Protein AF-A0A7S2LN73-F1 (afdb_monomer_lite)

InterPro domains:
  IPR000357 HEAT repeat [PF02985] (5-30)
  IPR011989 Armadillo-like helical [G3DSA:1.25.10.10] (1-104)
  IPR016024 Armadillo-type fold [SSF48371] (3-103)

Organism: NCBI:txid1333877

pLDDT: mean 75.65, std 10.17, range [41.31, 89.0]

Sequence (104 aa):
AKVVAALTDALSDEHADVKKSAAKALVKILGRASDNFHDLGDAPAKAVKALLKDLSDADAGVKSSAADALGEILGQASDNFHDLCDAAAKDVAAALADALSDEH

Radius of gyration: 13.08 Å; chains: 1; bounding box: 36×27×33 Å

Foldseek 3Di:
DVLLVVLLVQCPDPDLVSVLVSLVVNLVVLLVCLPPCVVVPCSNLSSLLSLLLQCLDPDPSSNVSSVVSNCSNVVSNPDPPPPSVVSSVVSNVVSVVVSVVVPD

Secondary structure (DSSP, 8-state):
-HHHHHHHHHTT-S-HHHHHHHHHHHHHHHHHGGGSGGGGTTHHHHHHHHHHHHTT-S-HHHHHHHHHHHHHHHHH--SS-HHHHHHHHHHHHHHHHHHHHS--

Structure (mmCIF, N/CA/C/O backbone):
data_AF-A0A7S2LN73-F1
#
_entry.id   AF-A0A7S2LN73-F1
#
loop_
_atom_site.group_PDB
_atom_site.id
_atom_site.type_symbol
_atom_site.label_atom_id
_atom_site.label_alt_id
_atom_site.label_comp_id
_atom_site.label_asym_id
_atom_site.label_entity_id
_atom_site.label_seq_id
_atom_site.pdbx_PDB_ins_code
_atom_site.Cartn_x
_atom_site.Cartn_y
_atom_site.Cartn_z
_atom_site.occupancy
_atom_site.B_iso_or_equiv
_atom_site.auth_seq_id
_atom_site.auth_comp_id
_atom_site.auth_asym_id
_atom_site.auth_atom_id
_atom_site.pdbx_PDB_model_num
ATOM 1 N N . ALA A 1 1 ? 4.915 -0.156 -14.657 1.00 63.81 1 ALA A N 1
ATOM 2 C CA . ALA A 1 1 ? 4.184 1.071 -14.258 1.00 63.81 1 ALA A CA 1
ATOM 3 C C . ALA A 1 1 ? 2.647 0.941 -14.260 1.00 63.81 1 ALA A C 1
ATOM 5 O O . ALA A 1 1 ? 2.055 1.101 -13.202 1.00 63.81 1 ALA A O 1
ATOM 6 N N . LYS A 1 2 ? 1.971 0.640 -15.389 1.00 77.81 2 LYS A N 1
ATOM 7 C CA . LYS A 1 2 ? 0.488 0.709 -15.494 1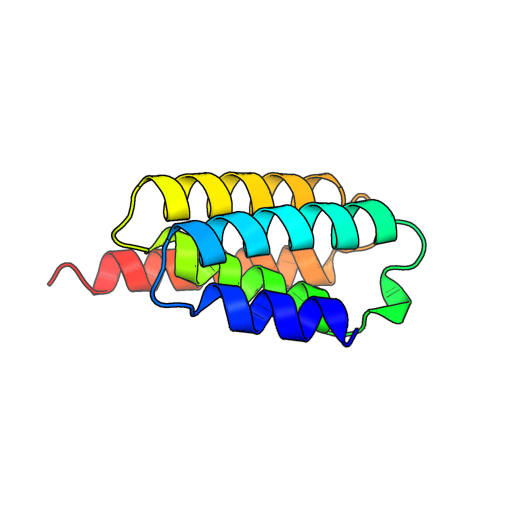.00 77.81 2 LYS A CA 1
ATOM 8 C C . LYS A 1 2 ? -0.285 -0.139 -14.467 1.00 77.81 2 LYS A C 1
ATOM 10 O O . LYS A 1 2 ? -1.287 0.324 -13.941 1.00 77.81 2 LYS A O 1
ATOM 15 N N . VAL A 1 3 ? 0.195 -1.348 -14.163 1.00 81.44 3 VAL A N 1
ATOM 16 C CA . VAL A 1 3 ? -0.437 -2.229 -13.160 1.00 81.44 3 VAL A CA 1
ATOM 17 C C . VAL A 1 3 ? -0.312 -1.656 -11.748 1.00 81.44 3 VAL A C 1
ATOM 19 O O . VAL A 1 3 ? -1.284 -1.669 -11.008 1.00 81.44 3 VAL A O 1
ATOM 22 N N . VAL A 1 4 ? 0.851 -1.097 -11.395 1.00 81.75 4 VAL A N 1
ATOM 23 C CA . VAL A 1 4 ? 1.064 -0.460 -10.084 1.00 81.75 4 VAL A CA 1
ATOM 24 C C . VAL A 1 4 ? 0.097 0.708 -9.911 1.00 81.75 4 VAL A C 1
ATOM 26 O O . VAL A 1 4 ? -0.592 0.757 -8.907 1.00 81.75 4 VAL A O 1
ATOM 29 N N . ALA A 1 5 ? -0.044 1.571 -10.923 1.00 83.44 5 ALA A N 1
ATOM 30 C CA . ALA A 1 5 ? -0.981 2.696 -10.875 1.00 83.44 5 ALA A CA 1
ATOM 31 C C . ALA A 1 5 ? -2.445 2.256 -10.688 1.00 83.44 5 ALA A C 1
ATOM 33 O O . ALA A 1 5 ? -3.152 2.843 -9.879 1.00 83.44 5 ALA A O 1
ATOM 34 N N . ALA A 1 6 ? -2.888 1.211 -11.396 1.00 86.50 6 ALA A N 1
ATOM 35 C CA . ALA A 1 6 ? -4.246 0.684 -11.247 1.00 86.50 6 ALA A CA 1
ATOM 36 C C . ALA A 1 6 ? -4.495 0.091 -9.850 1.00 86.50 6 ALA A C 1
ATOM 38 O O . ALA A 1 6 ? -5.572 0.255 -9.291 1.00 86.50 6 ALA A O 1
ATOM 39 N N . LEU A 1 7 ? -3.495 -0.576 -9.266 1.00 86.50 7 LEU A N 1
ATOM 40 C CA . LEU A 1 7 ? -3.599 -1.087 -7.900 1.00 86.50 7 LEU A CA 1
ATOM 41 C C . LEU A 1 7 ? -3.544 0.034 -6.859 1.00 86.50 7 LEU A C 1
ATOM 43 O O . LEU A 1 7 ? -4.227 -0.057 -5.851 1.00 86.50 7 LEU A O 1
ATOM 47 N N . THR A 1 8 ? -2.772 1.096 -7.101 1.00 85.69 8 THR A N 1
ATOM 48 C CA . THR A 1 8 ? -2.786 2.294 -6.249 1.00 85.69 8 THR A CA 1
ATOM 49 C C . THR A 1 8 ? -4.168 2.947 -6.232 1.00 85.69 8 THR A C 1
ATOM 51 O O . THR A 1 8 ? -4.622 3.364 -5.175 1.00 85.69 8 THR A O 1
ATOM 54 N N . ASP A 1 9 ? -4.853 2.997 -7.375 1.00 87.38 9 ASP A N 1
ATOM 55 C CA . ASP A 1 9 ? -6.229 3.499 -7.461 1.00 87.38 9 ASP A CA 1
ATOM 56 C C . ASP A 1 9 ? -7.202 2.613 -6.661 1.00 87.38 9 ASP A C 1
ATOM 58 O O . ASP A 1 9 ? -7.997 3.111 -5.869 1.00 87.38 9 ASP A O 1
ATOM 62 N N . ALA A 1 10 ? -7.040 1.288 -6.754 1.00 87.56 10 ALA A N 1
ATOM 63 C CA . ALA A 1 10 ? -7.836 0.313 -6.005 1.00 87.56 10 ALA A CA 1
ATOM 64 C C . ALA A 1 10 ? -7.628 0.352 -4.474 1.00 87.56 10 ALA A C 1
ATOM 66 O O . ALA A 1 10 ? -8.436 -0.211 -3.739 1.00 87.56 10 ALA A O 1
ATOM 67 N N . LEU A 1 11 ? -6.584 1.022 -3.967 1.00 83.12 11 LEU A N 1
ATOM 68 C CA . LEU A 1 11 ? -6.450 1.311 -2.530 1.00 83.12 11 LEU A CA 1
ATOM 69 C C . LEU A 1 11 ? -7.438 2.387 -2.055 1.00 83.12 11 LEU A C 1
ATOM 71 O O . LEU A 1 11 ? -7.712 2.486 -0.870 1.00 83.12 11 LEU A O 1
ATOM 75 N N . SER A 1 12 ? -8.015 3.178 -2.962 1.00 81.81 12 SER A N 1
ATOM 76 C CA . SER A 1 12 ? -9.064 4.154 -2.628 1.00 81.81 12 SER A CA 1
ATOM 77 C C . SER A 1 12 ? -10.482 3.593 -2.782 1.00 81.81 12 SER A C 1
ATOM 79 O O . SER A 1 12 ? -11.446 4.354 -2.706 1.00 81.81 12 SER A O 1
ATOM 81 N N . ASP A 1 13 ? -10.620 2.286 -3.011 1.00 87.88 13 ASP A N 1
ATOM 82 C CA . ASP A 1 13 ? -11.917 1.629 -3.160 1.00 87.88 13 ASP A CA 1
ATOM 83 C C . ASP A 1 13 ? -12.709 1.637 -1.839 1.00 87.88 13 ASP A C 1
ATOM 85 O O . ASP A 1 13 ? -12.151 1.579 -0.737 1.00 87.88 13 ASP A O 1
ATOM 89 N N . GLU A 1 14 ? -14.035 1.703 -1.942 1.00 84.12 14 GLU A N 1
ATOM 90 C CA . GLU A 1 14 ? -14.929 1.697 -0.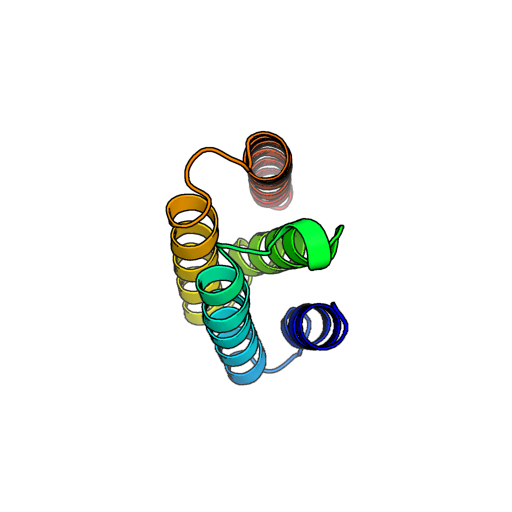782 1.00 84.12 14 GLU A CA 1
ATOM 91 C C . GLU A 1 14 ? -14.905 0.355 -0.032 1.00 84.12 14 GLU A C 1
ATOM 93 O O . GLU A 1 14 ? -15.117 0.301 1.183 1.00 84.12 14 GLU A O 1
ATOM 98 N N . HIS A 1 15 ? -14.596 -0.738 -0.732 1.00 87.19 15 HIS A N 1
ATOM 99 C CA . HIS A 1 15 ? -14.571 -2.071 -0.162 1.00 87.19 15 HIS A CA 1
ATOM 100 C C . HIS A 1 15 ? -13.206 -2.397 0.445 1.00 87.19 15 HIS A C 1
ATOM 102 O O . HIS A 1 15 ? -12.187 -2.518 -0.239 1.00 87.19 15 HIS A O 1
ATOM 108 N N . ALA A 1 16 ? -13.199 -2.662 1.754 1.00 82.94 16 ALA A N 1
ATOM 109 C CA . ALA A 1 16 ? -12.002 -3.068 2.489 1.00 82.94 16 ALA A CA 1
ATOM 110 C C . ALA A 1 16 ? -11.294 -4.288 1.867 1.00 82.94 16 ALA A C 1
ATOM 112 O O . ALA A 1 16 ? -10.066 -4.356 1.878 1.00 82.94 16 ALA A O 1
ATOM 113 N N . ASP A 1 17 ? -12.040 -5.236 1.295 1.00 86.44 17 ASP A N 1
ATOM 114 C CA . ASP A 1 17 ? -11.471 -6.419 0.636 1.00 86.44 17 ASP A CA 1
ATOM 115 C C . ASP A 1 17 ? -10.693 -6.073 -0.641 1.00 86.44 17 ASP A C 1
ATOM 117 O O . ASP A 1 17 ? -9.657 -6.688 -0.921 1.00 86.44 17 ASP A O 1
ATOM 121 N N . VAL A 1 18 ? -11.154 -5.066 -1.390 1.00 89.00 18 VAL A N 1
ATOM 122 C CA . VAL A 1 18 ? -10.475 -4.568 -2.593 1.00 89.00 18 VAL A CA 1
ATOM 123 C C . VAL A 1 18 ? -9.182 -3.868 -2.192 1.00 89.00 18 VAL A C 1
ATOM 125 O O . VAL A 1 18 ? -8.126 -4.236 -2.709 1.00 89.00 18 VAL A O 1
ATOM 128 N N . LYS A 1 19 ? -9.226 -2.986 -1.184 1.00 85.75 19 LYS A N 1
ATOM 129 C CA . LYS A 1 19 ? -8.034 -2.316 -0.632 1.00 85.75 19 LYS A CA 1
ATOM 130 C C . LYS A 1 19 ? -6.979 -3.313 -0.153 1.00 85.75 19 LYS A C 1
ATOM 132 O O . LYS A 1 19 ? -5.826 -3.277 -0.580 1.00 85.75 19 LYS A O 1
ATOM 137 N N . LYS A 1 20 ? -7.386 -4.302 0.650 1.00 84.50 20 LYS A N 1
ATOM 138 C CA . LYS A 1 20 ? -6.508 -5.386 1.137 1.00 84.50 20 LYS A CA 1
ATOM 139 C C . LYS A 1 20 ? -5.872 -6.172 -0.010 1.00 84.50 20 LYS A C 1
ATOM 141 O O . LYS A 1 20 ? -4.685 -6.499 0.030 1.00 84.50 20 LYS A O 1
ATOM 146 N N . SER A 1 21 ? -6.660 -6.495 -1.033 1.00 88.00 21 SER A N 1
ATOM 147 C CA . SER A 1 21 ? -6.185 -7.239 -2.203 1.00 88.00 21 SER A CA 1
ATOM 148 C C . SER A 1 21 ? -5.209 -6.414 -3.039 1.00 88.00 21 SER A C 1
ATOM 150 O O . SER A 1 21 ? -4.182 -6.938 -3.478 1.00 88.00 21 SER A O 1
ATOM 152 N N . ALA A 1 22 ? -5.493 -5.123 -3.212 1.00 88.25 22 ALA A N 1
ATOM 153 C CA . ALA A 1 22 ? -4.629 -4.183 -3.905 1.00 88.25 22 ALA A CA 1
ATOM 154 C C . ALA A 1 22 ? -3.281 -4.026 -3.188 1.00 88.25 22 ALA A C 1
ATOM 156 O O . ALA A 1 22 ? -2.238 -4.158 -3.832 1.00 88.25 22 ALA A O 1
ATOM 157 N N . ALA 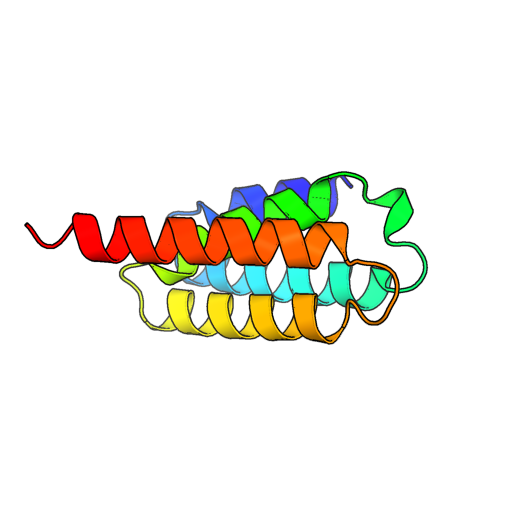A 1 23 ? -3.288 -3.873 -1.860 1.00 85.88 23 ALA A N 1
ATOM 158 C CA . ALA A 1 23 ? -2.078 -3.794 -1.043 1.00 85.88 23 ALA A CA 1
ATOM 159 C C . ALA A 1 23 ? -1.193 -5.039 -1.213 1.00 85.88 23 ALA A C 1
ATOM 161 O O . ALA A 1 23 ? -0.012 -4.934 -1.545 1.00 85.88 23 ALA A O 1
ATOM 162 N N . LYS A 1 24 ? -1.775 -6.239 -1.104 1.00 85.31 24 LYS A N 1
ATOM 163 C CA . LYS A 1 24 ? -1.043 -7.503 -1.300 1.00 85.31 24 LYS A CA 1
ATOM 164 C C . LYS A 1 24 ? -0.492 -7.659 -2.718 1.00 85.31 24 LYS A C 1
ATOM 166 O O . LYS A 1 24 ? 0.616 -8.162 -2.911 1.00 85.31 24 LYS A O 1
ATOM 171 N N . ALA A 1 25 ? -1.257 -7.250 -3.727 1.00 87.12 25 ALA A N 1
ATOM 172 C CA . ALA A 1 25 ? -0.808 -7.298 -5.113 1.00 87.12 25 ALA A CA 1
ATOM 173 C C . ALA A 1 25 ? 0.354 -6.324 -5.366 1.00 87.12 25 ALA A C 1
ATOM 175 O O . ALA A 1 25 ? 1.298 -6.684 -6.072 1.00 87.12 25 ALA A O 1
ATOM 176 N N . LEU A 1 26 ? 0.318 -5.133 -4.756 1.00 84.25 26 LEU A N 1
ATOM 177 C CA . LEU A 1 26 ? 1.406 -4.157 -4.813 1.00 84.25 26 LEU A CA 1
ATOM 178 C C . LEU A 1 26 ? 2.688 -4.723 -4.218 1.00 84.25 26 LEU A C 1
ATOM 180 O O . LEU A 1 26 ? 3.709 -4.682 -4.898 1.00 84.25 26 LEU A O 1
ATOM 184 N N . VAL A 1 27 ? 2.630 -5.337 -3.035 1.00 82.94 27 VAL A N 1
ATOM 185 C CA . VAL A 1 27 ? 3.791 -6.016 -2.435 1.00 82.94 27 VAL A CA 1
ATOM 186 C C . VAL A 1 27 ? 4.351 -7.072 -3.374 1.00 82.94 27 VAL A C 1
ATOM 188 O O . VAL A 1 27 ? 5.545 -7.108 -3.635 1.00 82.94 27 VAL A O 1
ATOM 191 N N . LYS A 1 28 ? 3.496 -7.917 -3.953 1.00 83.50 28 LYS A N 1
ATOM 192 C CA . LYS A 1 28 ? 3.955 -8.995 -4.835 1.00 83.50 28 LYS A CA 1
ATOM 193 C C . LYS A 1 28 ? 4.617 -8.478 -6.115 1.00 83.50 28 LYS A C 1
ATOM 195 O O . LYS A 1 28 ? 5.520 -9.132 -6.635 1.00 83.50 28 LYS A O 1
ATOM 200 N N . ILE A 1 29 ? 4.146 -7.351 -6.651 1.00 80.81 29 ILE A N 1
ATOM 201 C CA . ILE A 1 29 ? 4.701 -6.739 -7.865 1.00 80.81 29 ILE A CA 1
ATOM 202 C C . ILE A 1 29 ? 5.981 -5.979 -7.546 1.00 80.81 29 ILE A C 1
ATOM 204 O O . ILE A 1 29 ? 6.979 -6.195 -8.223 1.00 80.81 29 ILE A O 1
ATOM 208 N N . LEU A 1 30 ? 5.949 -5.111 -6.536 1.00 76.81 30 LEU A N 1
ATOM 209 C CA . LEU A 1 30 ? 7.094 -4.307 -6.122 1.00 76.81 30 LEU A CA 1
ATOM 210 C C . LEU A 1 30 ? 8.200 -5.214 -5.580 1.00 76.81 30 LEU A C 1
ATOM 212 O O . LEU A 1 30 ? 9.328 -5.142 -6.043 1.00 76.81 30 LEU A O 1
ATOM 216 N N . GLY A 1 31 ? 7.856 -6.177 -4.735 1.00 72.62 31 GLY A N 1
ATOM 217 C CA . GLY A 1 31 ? 8.797 -7.151 -4.200 1.00 72.62 31 GLY A CA 1
ATOM 218 C C . GLY A 1 31 ? 9.473 -8.029 -5.247 1.00 72.62 31 GLY A C 1
ATOM 219 O O . GLY A 1 31 ? 10.662 -8.317 -5.161 1.00 72.62 31 GLY A O 1
ATOM 220 N N . ARG A 1 32 ? 8.753 -8.402 -6.314 1.00 69.31 32 ARG A N 1
ATOM 221 C CA . ARG A 1 32 ? 9.365 -9.068 -7.479 1.00 69.31 32 ARG A CA 1
ATOM 222 C C . ARG A 1 32 ? 10.172 -8.129 -8.364 1.00 69.31 32 ARG A C 1
ATOM 224 O O . ARG A 1 32 ? 11.023 -8.597 -9.108 1.00 69.31 32 ARG A O 1
ATOM 231 N N . ALA A 1 33 ? 9.873 -6.838 -8.335 1.00 64.62 33 ALA A N 1
ATOM 232 C CA . ALA A 1 33 ? 10.570 -5.841 -9.127 1.00 64.62 33 ALA A CA 1
ATOM 233 C C . ALA A 1 33 ? 11.881 -5.377 -8.480 1.00 64.62 33 ALA A C 1
ATOM 235 O O . ALA A 1 33 ? 12.508 -4.483 -9.041 1.00 64.62 33 ALA A O 1
ATOM 236 N N . SER A 1 34 ? 12.302 -5.971 -7.352 1.00 61.91 34 SER A N 1
ATOM 237 C CA . SER A 1 34 ? 13.511 -5.597 -6.600 1.00 61.91 34 SER A CA 1
ATOM 238 C C . SER A 1 34 ? 14.768 -5.460 -7.472 1.00 61.91 34 SER A C 1
ATOM 240 O O . SER A 1 34 ? 15.619 -4.632 -7.168 1.00 61.91 34 SER A O 1
ATOM 242 N N . ASP A 1 35 ? 14.859 -6.196 -8.585 1.00 62.81 35 ASP A N 1
ATOM 243 C CA . ASP A 1 35 ? 15.988 -6.116 -9.520 1.00 62.81 35 ASP A CA 1
ATOM 244 C C . ASP A 1 35 ? 15.876 -4.981 -10.565 1.00 62.81 35 ASP A C 1
ATOM 246 O O . ASP A 1 35 ? 16.893 -4.439 -10.983 1.00 62.81 35 ASP A O 1
ATOM 250 N N . ASN A 1 36 ? 14.662 -4.576 -10.973 1.00 65.06 36 ASN A N 1
ATOM 251 C CA . ASN A 1 36 ? 14.409 -3.628 -12.084 1.00 65.06 36 ASN A CA 1
ATOM 252 C C . ASN A 1 36 ? 13.463 -2.483 -11.697 1.00 65.06 36 ASN A C 1
ATOM 254 O O . ASN A 1 36 ? 12.680 -1.958 -12.489 1.00 65.06 3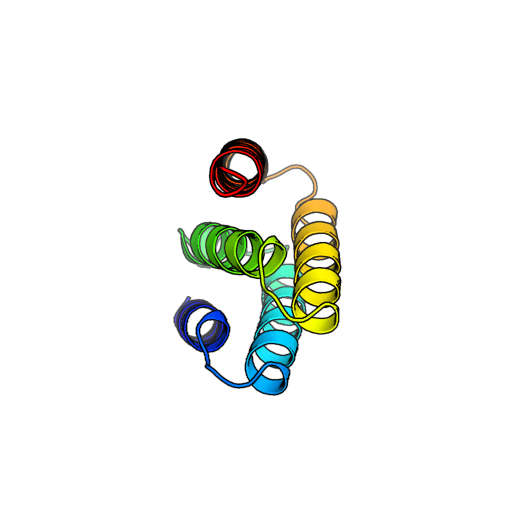6 ASN A O 1
ATOM 258 N N . PHE A 1 37 ? 13.521 -2.082 -10.440 1.00 66.56 37 PHE A N 1
ATOM 259 C CA . PHE A 1 37 ? 12.625 -1.091 -9.863 1.00 66.56 37 PHE A CA 1
ATOM 260 C C . PHE A 1 37 ? 12.782 0.303 -10.515 1.00 66.56 37 PHE A C 1
ATOM 262 O O . PHE A 1 37 ? 11.839 1.093 -10.525 1.00 66.56 37 PHE A O 1
ATOM 269 N N . HIS A 1 38 ? 13.932 0.575 -11.146 1.00 65.50 38 HIS A N 1
ATOM 270 C CA . HIS A 1 38 ? 14.175 1.773 -11.961 1.00 65.50 38 HIS A CA 1
ATOM 271 C C . HIS A 1 38 ? 13.162 1.911 -13.121 1.00 65.50 38 HIS A C 1
ATOM 273 O O . HIS A 1 38 ? 12.744 3.020 -13.447 1.00 65.50 38 HIS A O 1
ATOM 279 N N . ASP A 1 39 ? 12.674 0.796 -13.680 1.00 70.31 39 ASP A N 1
ATOM 280 C CA . ASP A 1 39 ? 11.677 0.786 -14.766 1.00 70.31 39 ASP A CA 1
ATOM 281 C C . ASP A 1 39 ? 10.255 1.132 -14.285 1.00 70.31 39 ASP A C 1
ATOM 283 O O . ASP A 1 39 ? 9.327 1.329 -15.082 1.00 70.31 39 ASP A O 1
ATOM 287 N N . LEU A 1 40 ? 10.039 1.177 -12.967 1.00 69.94 40 LEU A N 1
ATOM 288 C CA . LEU A 1 40 ? 8.749 1.523 -12.376 1.00 69.94 40 LEU A CA 1
ATOM 289 C C . LEU A 1 40 ? 8.564 3.035 -12.187 1.00 69.94 40 LEU A C 1
ATOM 291 O O . LEU A 1 40 ? 7.416 3.464 -12.023 1.00 69.94 40 LEU A O 1
ATOM 295 N N . GLY A 1 41 ? 9.639 3.828 -12.268 1.00 74.50 41 GLY A N 1
ATOM 296 C CA . GLY A 1 41 ? 9.609 5.279 -12.067 1.00 74.50 41 GLY A CA 1
ATOM 297 C C . GLY A 1 41 ? 9.009 5.656 -10.708 1.00 74.50 41 GLY A C 1
ATOM 298 O O . GLY A 1 41 ? 9.285 5.009 -9.705 1.00 74.50 41 GLY A O 1
ATOM 299 N N . ASP A 1 42 ? 8.119 6.653 -10.679 1.00 74.62 42 ASP A N 1
ATOM 300 C CA . ASP A 1 42 ? 7.441 7.122 -9.455 1.00 74.62 42 ASP A CA 1
ATOM 301 C C . ASP A 1 42 ? 6.281 6.234 -8.970 1.00 74.62 42 ASP A C 1
ATOM 303 O O . ASP A 1 42 ? 5.621 6.543 -7.973 1.00 74.62 42 ASP A O 1
ATOM 307 N N . ALA A 1 43 ? 5.958 5.150 -9.679 1.00 79.00 43 ALA A N 1
ATOM 308 C CA . ALA A 1 43 ? 4.834 4.290 -9.310 1.00 79.00 43 ALA A CA 1
ATOM 309 C C . ALA A 1 43 ? 4.942 3.692 -7.887 1.00 79.00 43 ALA A C 1
ATOM 311 O O . ALA A 1 43 ? 3.930 3.685 -7.183 1.00 79.00 43 ALA A O 1
ATOM 312 N N . PRO A 1 44 ? 6.121 3.241 -7.416 1.00 76.88 44 PRO A N 1
ATOM 313 C CA . PRO A 1 44 ? 6.282 2.736 -6.057 1.00 76.88 44 PRO A CA 1
ATOM 314 C C . PRO A 1 44 ? 6.077 3.822 -5.001 1.00 76.88 44 PRO A C 1
ATOM 316 O O . PRO A 1 44 ? 5.398 3.580 -4.010 1.00 76.88 44 PRO A O 1
ATOM 319 N N . ALA A 1 45 ? 6.587 5.036 -5.236 1.00 78.00 45 ALA A N 1
ATOM 320 C CA . ALA A 1 45 ? 6.399 6.161 -4.321 1.00 78.00 45 ALA A CA 1
ATOM 321 C C . ALA A 1 45 ? 4.910 6.511 -4.159 1.00 78.00 45 ALA A C 1
ATOM 323 O O . ALA A 1 45 ? 4.430 6.745 -3.052 1.00 78.00 45 ALA A O 1
ATOM 324 N N . LYS A 1 46 ? 4.142 6.476 -5.256 1.00 81.31 46 LYS A N 1
ATOM 325 C CA . LYS A 1 46 ? 2.682 6.662 -5.209 1.00 81.31 46 LYS A CA 1
ATOM 326 C C . LYS A 1 46 ? 1.970 5.535 -4.461 1.00 81.31 46 LYS A C 1
ATOM 328 O O . LYS A 1 46 ? 1.062 5.816 -3.685 1.00 81.31 46 LYS A O 1
ATOM 333 N N . ALA A 1 47 ? 2.384 4.286 -4.670 1.00 82.62 47 ALA A N 1
ATOM 334 C CA . ALA A 1 47 ? 1.828 3.140 -3.957 1.00 82.62 47 ALA A CA 1
ATOM 335 C C . ALA A 1 47 ? 2.071 3.242 -2.443 1.00 82.62 47 ALA A C 1
ATOM 337 O O . ALA A 1 47 ? 1.143 3.046 -1.666 1.00 82.62 47 ALA A O 1
ATOM 338 N N . VAL A 1 48 ? 3.282 3.628 -2.031 1.00 82.19 48 VAL A N 1
ATOM 339 C CA . VAL A 1 48 ? 3.632 3.864 -0.622 1.00 82.19 48 VAL A CA 1
ATOM 340 C C . VAL A 1 48 ? 2.757 4.958 -0.007 1.00 82.19 48 VAL A C 1
ATOM 342 O O . VAL A 1 48 ? 2.198 4.746 1.064 1.00 82.19 48 VAL A O 1
ATOM 345 N N . LYS A 1 49 ? 2.555 6.087 -0.698 1.00 81.38 49 LYS A N 1
ATOM 346 C CA . LYS A 1 49 ? 1.661 7.167 -0.232 1.00 81.38 49 LYS A CA 1
ATOM 347 C C . LYS A 1 49 ? 0.213 6.719 -0.044 1.00 81.38 49 LYS A C 1
ATOM 349 O O . LYS A 1 49 ? -0.443 7.143 0.901 1.00 81.38 49 LYS A O 1
ATOM 354 N N . ALA A 1 50 ? -0.294 5.880 -0.941 1.00 84.12 50 ALA A N 1
ATOM 355 C CA . ALA A 1 50 ? -1.649 5.353 -0.821 1.00 84.12 50 ALA A CA 1
ATOM 356 C C . ALA A 1 50 ? -1.772 4.373 0.357 1.00 84.12 50 ALA A C 1
ATOM 358 O O . ALA A 1 50 ? -2.678 4.520 1.168 1.00 84.12 50 ALA A O 1
ATOM 359 N N . LEU A 1 51 ? -0.817 3.449 0.518 1.00 84.25 51 LEU A N 1
ATOM 360 C CA . LEU A 1 51 ? -0.774 2.547 1.678 1.00 84.25 51 LEU A CA 1
ATOM 361 C C . LEU A 1 51 ? -0.649 3.317 2.998 1.00 84.25 51 LEU A C 1
ATOM 363 O O . LEU A 1 51 ? -1.216 2.930 4.010 1.00 84.25 51 LEU A O 1
ATOM 367 N N . LEU A 1 52 ? 0.065 4.438 2.988 1.00 83.12 52 LEU A N 1
ATOM 368 C CA . LEU A 1 52 ? 0.166 5.324 4.139 1.00 83.12 52 LEU A CA 1
ATOM 369 C C . LEU A 1 52 ? -1.171 5.918 4.564 1.00 83.12 52 LEU A C 1
ATOM 371 O O . LEU A 1 52 ? -1.462 5.982 5.753 1.00 83.12 52 LEU A O 1
ATOM 375 N N . LYS A 1 53 ? -1.999 6.312 3.599 1.00 82.00 53 LYS A N 1
ATOM 376 C CA . LYS A 1 53 ? -3.359 6.772 3.877 1.00 82.00 53 LYS A CA 1
ATOM 377 C C . LYS A 1 53 ? -4.212 5.653 4.483 1.00 82.00 53 LYS A C 1
ATOM 379 O O . LYS A 1 53 ? -4.966 5.899 5.420 1.00 82.00 53 LYS A O 1
ATOM 384 N N . ASP A 1 54 ? -4.031 4.426 4.004 1.00 83.31 54 ASP A N 1
ATOM 385 C CA . ASP A 1 54 ? -4.735 3.244 4.508 1.00 83.31 54 ASP A CA 1
ATOM 386 C C . ASP A 1 54 ? -4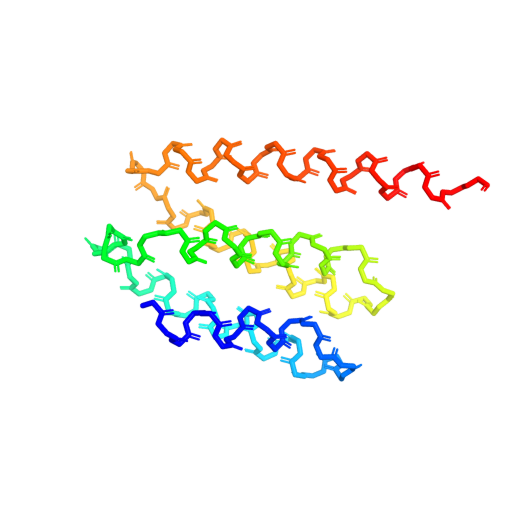.339 2.863 5.950 1.00 83.31 54 ASP A C 1
ATOM 388 O O . ASP A 1 54 ? -5.095 2.164 6.627 1.00 83.31 54 ASP A O 1
ATOM 392 N N . LEU A 1 55 ? -3.203 3.349 6.473 1.00 81.25 55 LEU A N 1
ATOM 393 C CA . LEU A 1 55 ? -2.865 3.215 7.901 1.00 81.25 55 LEU A CA 1
ATOM 394 C C . LEU A 1 55 ? -3.784 4.027 8.817 1.00 81.25 55 LEU A C 1
ATOM 396 O O . LEU A 1 55 ? -3.950 3.662 9.983 1.00 81.25 55 LEU A O 1
ATOM 400 N N . SER A 1 56 ? -4.398 5.087 8.296 1.00 78.94 56 SER A N 1
ATOM 401 C CA . SER A 1 56 ? -5.396 5.892 9.003 1.00 78.94 56 SER A CA 1
ATOM 402 C C . SER A 1 56 ? -6.828 5.441 8.693 1.00 78.94 56 SER A C 1
ATOM 404 O O . SER A 1 56 ? -7.785 6.093 9.105 1.00 78.94 56 SER A O 1
ATOM 406 N N . ASP A 1 57 ? -7.008 4.322 7.981 1.00 81.38 57 ASP A N 1
ATOM 407 C CA . ASP A 1 57 ? -8.336 3.816 7.643 1.00 81.38 57 ASP A CA 1
ATOM 408 C C . ASP A 1 57 ? -9.113 3.378 8.898 1.00 81.38 57 ASP A C 1
ATOM 410 O O . ASP A 1 57 ? -8.557 2.897 9.896 1.00 81.38 57 ASP A O 1
ATOM 414 N N . ALA A 1 58 ? -10.436 3.519 8.857 1.00 80.56 58 ALA A N 1
ATOM 415 C CA . ALA A 1 58 ? -11.298 3.090 9.951 1.00 80.56 58 ALA A CA 1
ATOM 416 C C . ALA A 1 58 ? -11.250 1.560 10.151 1.00 80.56 58 ALA A C 1
ATOM 418 O O . ALA A 1 58 ? -11.274 1.091 11.294 1.00 80.56 58 ALA A O 1
ATOM 419 N N . ASP A 1 59 ? -11.119 0.777 9.073 1.00 83.50 59 ASP A N 1
ATOM 420 C CA . ASP A 1 59 ? -11.076 -0.686 9.126 1.00 83.50 59 ASP A CA 1
ATOM 421 C C . ASP A 1 59 ? -9.723 -1.188 9.652 1.00 83.50 59 ASP A C 1
ATOM 423 O O . ASP A 1 59 ? -8.665 -0.998 9.050 1.00 83.50 59 ASP A O 1
ATOM 427 N N . ALA A 1 60 ? -9.750 -1.908 10.776 1.00 81.38 60 ALA A N 1
ATOM 428 C CA . ALA A 1 60 ? -8.547 -2.478 11.384 1.00 81.38 60 ALA A CA 1
ATOM 429 C C . ALA A 1 60 ? -7.796 -3.448 10.455 1.00 81.38 60 ALA A C 1
ATOM 431 O O . ALA A 1 60 ? -6.570 -3.545 10.517 1.00 81.38 60 ALA A O 1
ATOM 432 N N . GLY A 1 61 ? -8.508 -4.154 9.574 1.00 81.38 61 GLY A N 1
ATOM 433 C CA . GLY A 1 61 ? -7.882 -5.061 8.623 1.00 81.38 61 GLY A CA 1
ATOM 434 C C . GLY A 1 61 ? -7.183 -4.330 7.475 1.00 81.38 61 GLY A C 1
ATOM 435 O O . GLY A 1 61 ? -6.169 -4.830 6.986 1.00 81.38 61 GLY A O 1
ATOM 436 N N . VAL A 1 62 ? -7.716 -3.187 7.032 1.00 83.56 62 VAL A N 1
ATOM 437 C CA . VAL A 1 62 ? -7.071 -2.320 6.031 1.00 83.56 62 VAL A CA 1
ATOM 438 C C . VAL A 1 62 ? -5.784 -1.754 6.621 1.00 83.56 62 VAL A C 1
ATOM 440 O O . VAL A 1 62 ? -4.726 -1.970 6.036 1.00 83.56 62 VAL A O 1
ATOM 443 N N . LYS A 1 63 ? -5.841 -1.209 7.844 1.00 84.81 63 LYS A N 1
ATOM 444 C CA . LYS A 1 63 ? -4.656 -0.728 8.573 1.00 84.81 63 LYS A CA 1
ATOM 445 C C . LYS A 1 63 ? -3.563 -1.781 8.704 1.00 84.81 63 LYS A C 1
ATOM 447 O O . LYS A 1 63 ? -2.413 -1.531 8.362 1.00 84.81 63 LYS A O 1
ATOM 452 N N . SER A 1 64 ? -3.921 -2.980 9.168 1.00 82.81 64 SER A N 1
ATOM 453 C CA . SER A 1 64 ? -2.950 -4.069 9.321 1.00 82.81 64 SER A CA 1
ATOM 454 C C . SER A 1 64 ? -2.335 -4.471 7.981 1.00 82.81 64 SER A C 1
ATOM 456 O O . SER A 1 64 ? -1.132 -4.690 7.905 1.00 82.81 64 SER A O 1
ATOM 458 N N . SER A 1 65 ? -3.143 -4.539 6.918 1.00 85.12 65 SER A N 1
ATOM 459 C CA . SER A 1 65 ? -2.650 -4.911 5.586 1.00 85.12 65 SER A CA 1
ATOM 460 C C . SER A 1 65 ? -1.747 -3.835 4.989 1.00 85.12 65 SER A C 1
ATOM 462 O O . SER A 1 65 ? -0.775 -4.163 4.316 1.00 85.12 65 SER A O 1
ATOM 464 N N . ALA A 1 66 ? -2.050 -2.563 5.242 1.00 84.38 66 ALA A N 1
ATOM 465 C CA . ALA A 1 66 ? -1.223 -1.441 4.831 1.00 84.38 66 ALA A CA 1
ATOM 466 C C . ALA A 1 66 ? 0.124 -1.421 5.566 1.00 84.38 66 ALA A C 1
ATOM 468 O O . ALA A 1 66 ? 1.160 -1.239 4.928 1.00 84.38 66 ALA A O 1
ATOM 469 N N . ALA A 1 67 ? 0.124 -1.678 6.878 1.00 84.62 67 ALA A N 1
ATOM 470 C CA . ALA A 1 67 ? 1.341 -1.768 7.684 1.00 84.62 67 ALA A CA 1
ATOM 471 C C . ALA A 1 67 ? 2.251 -2.912 7.220 1.00 84.62 67 ALA A C 1
ATOM 473 O O . ALA A 1 67 ? 3.440 -2.687 6.991 1.00 84.62 67 ALA A O 1
ATOM 474 N N . ASP A 1 68 ? 1.684 -4.107 7.016 1.00 85.62 68 ASP A N 1
ATOM 475 C CA . ASP A 1 68 ? 2.422 -5.253 6.476 1.00 85.62 68 ASP A CA 1
ATOM 476 C C . ASP A 1 68 ? 2.987 -4.935 5.089 1.00 85.62 68 ASP A C 1
ATOM 478 O O . ASP A 1 68 ? 4.169 -5.155 4.830 1.00 85.62 68 ASP A O 1
ATOM 482 N N . ALA A 1 69 ? 2.171 -4.350 4.207 1.00 84.62 69 ALA A N 1
ATOM 483 C CA . ALA A 1 69 ? 2.601 -4.026 2.856 1.00 84.62 69 ALA A CA 1
ATOM 484 C C . ALA A 1 69 ? 3.747 -3.008 2.828 1.00 84.62 69 ALA A C 1
ATOM 486 O O . ALA A 1 69 ? 4.705 -3.184 2.075 1.00 84.62 69 ALA A O 1
ATOM 487 N N . LEU A 1 70 ? 3.677 -1.966 3.659 1.00 82.06 70 LEU A N 1
ATOM 488 C CA . LEU A 1 70 ? 4.755 -0.990 3.808 1.00 82.06 70 LEU A CA 1
ATOM 489 C C . LEU A 1 70 ? 6.025 -1.640 4.359 1.00 82.06 70 LEU A C 1
ATOM 491 O O . LEU A 1 70 ? 7.105 -1.389 3.828 1.00 82.06 70 LEU A O 1
ATOM 495 N N . GLY A 1 71 ? 5.902 -2.502 5.371 1.00 80.44 71 GLY A N 1
ATOM 496 C CA . GLY A 1 71 ? 7.030 -3.240 5.936 1.00 80.44 71 GLY A CA 1
ATOM 497 C C . GLY A 1 71 ? 7.716 -4.143 4.911 1.00 80.44 71 GLY A C 1
ATOM 498 O O . GLY A 1 71 ? 8.941 -4.140 4.816 1.00 80.44 71 GLY A O 1
ATOM 499 N N . GLU A 1 72 ? 6.945 -4.864 4.094 1.00 81.00 72 GLU A N 1
ATOM 500 C CA . GLU A 1 72 ? 7.499 -5.715 3.038 1.00 81.00 72 GLU A CA 1
ATOM 501 C C . GLU A 1 72 ? 8.141 -4.900 1.910 1.00 81.00 72 GLU A C 1
ATOM 503 O O . GLU A 1 72 ? 9.248 -5.225 1.490 1.00 81.00 72 GLU A O 1
ATOM 508 N N . ILE A 1 73 ? 7.497 -3.825 1.440 1.00 77.38 73 ILE A N 1
ATOM 509 C CA . ILE A 1 73 ? 8.043 -2.977 0.367 1.00 77.38 73 ILE A CA 1
ATOM 510 C C . ILE A 1 73 ? 9.344 -2.303 0.819 1.00 77.38 73 ILE A C 1
ATOM 512 O O . ILE A 1 73 ? 10.330 -2.332 0.086 1.00 77.38 73 ILE A O 1
ATOM 516 N N . LEU A 1 74 ? 9.364 -1.718 2.020 1.00 74.12 74 LEU A N 1
ATOM 517 C CA . LEU A 1 74 ? 10.539 -1.022 2.552 1.00 74.12 74 LEU A CA 1
ATOM 518 C C . LEU A 1 74 ? 11.641 -1.993 2.986 1.00 74.12 74 LEU A C 1
ATOM 520 O O . LEU A 1 74 ? 12.816 -1.700 2.793 1.00 74.12 74 LEU A O 1
ATOM 524 N N . GLY A 1 75 ? 11.285 -3.162 3.523 1.00 71.75 75 GLY A N 1
ATOM 525 C CA . GLY A 1 75 ? 12.253 -4.195 3.896 1.00 71.75 75 GLY A CA 1
ATOM 526 C C . GLY A 1 75 ? 12.913 -4.867 2.689 1.00 71.75 75 GLY A C 1
ATOM 527 O O . GLY A 1 75 ? 14.087 -5.227 2.750 1.00 71.75 75 GLY A O 1
ATOM 528 N N . GLN A 1 76 ? 12.187 -5.012 1.577 1.00 69.50 76 GLN A N 1
ATOM 529 C CA . GLN A 1 76 ? 12.721 -5.581 0.333 1.00 69.50 76 GLN A CA 1
ATOM 530 C C . GLN A 1 76 ? 13.486 -4.555 -0.511 1.00 69.50 76 GLN A C 1
ATOM 532 O O . GLN A 1 76 ? 14.321 -4.944 -1.323 1.00 69.50 76 GLN A O 1
ATOM 537 N N . ALA A 1 77 ? 13.274 -3.257 -0.285 1.00 63.94 77 ALA A N 1
ATOM 538 C CA . ALA A 1 77 ? 14.046 -2.170 -0.880 1.00 63.94 77 ALA A CA 1
ATOM 539 C C . ALA A 1 77 ? 15.458 -2.065 -0.257 1.00 63.94 77 ALA A C 1
ATOM 541 O O . ALA A 1 77 ? 15.850 -1.028 0.272 1.00 63.94 77 ALA A O 1
ATOM 542 N N . SER A 1 78 ? 16.230 -3.153 -0.281 1.00 55.59 78 SER A N 1
ATOM 543 C CA . SER A 1 78 ? 17.603 -3.172 0.224 1.00 55.59 78 SER A CA 1
ATOM 544 C C . SER A 1 78 ? 18.557 -2.452 -0.747 1.00 55.59 78 SER A C 1
ATOM 546 O O . SER A 1 78 ? 18.529 -2.655 -1.961 1.00 55.59 78 SER A O 1
ATOM 548 N N . ASP A 1 79 ? 19.379 -1.576 -0.171 1.00 54.03 79 ASP A N 1
ATOM 549 C CA . ASP A 1 79 ? 20.549 -0.861 -0.709 1.00 54.03 79 ASP A CA 1
ATOM 550 C C . ASP A 1 79 ? 20.382 0.178 -1.839 1.00 54.03 79 ASP A C 1
ATOM 552 O O . ASP A 1 79 ? 21.113 1.166 -1.831 1.00 54.03 79 ASP A O 1
ATOM 556 N N . ASN A 1 80 ? 19.425 0.065 -2.765 1.00 52.31 80 ASN A N 1
ATOM 557 C CA . ASN A 1 80 ? 19.335 0.995 -3.916 1.00 52.31 80 ASN A CA 1
ATOM 558 C C . ASN A 1 80 ? 18.243 2.076 -3.819 1.00 52.31 80 ASN A C 1
ATOM 560 O O . ASN A 1 80 ? 18.024 2.819 -4.774 1.00 52.31 80 ASN A O 1
ATOM 564 N N . PHE A 1 81 ? 17.551 2.178 -2.682 1.00 61.69 81 PHE A N 1
ATOM 565 C CA . PHE A 1 81 ? 16.316 2.962 -2.564 1.00 61.69 81 PHE A CA 1
ATOM 566 C C . PHE A 1 81 ? 16.298 3.939 -1.388 1.00 61.69 81 PHE A C 1
ATOM 568 O O . PHE A 1 81 ? 15.278 4.098 -0.717 1.00 61.69 81 PHE A O 1
ATOM 575 N N . HIS A 1 82 ? 17.408 4.651 -1.173 1.00 60.59 82 HIS A N 1
ATOM 576 C CA . HIS A 1 82 ? 17.447 5.747 -0.200 1.00 60.59 82 HIS A CA 1
ATOM 577 C C . HIS A 1 82 ? 16.335 6.774 -0.481 1.00 60.59 82 HIS A C 1
ATOM 579 O O . HIS A 1 82 ? 15.625 7.151 0.439 1.00 60.59 82 HIS A O 1
ATOM 585 N N . ASP A 1 83 ? 16.060 7.090 -1.755 1.00 65.69 83 ASP A N 1
ATOM 586 C CA . ASP A 1 83 ? 15.012 8.047 -2.148 1.00 65.69 83 ASP A CA 1
ATOM 587 C C . ASP A 1 83 ? 13.584 7.582 -1.817 1.00 65.69 83 ASP A C 1
ATOM 589 O O . ASP A 1 83 ? 12.750 8.389 -1.405 1.00 65.69 83 ASP A O 1
ATOM 593 N N . LEU A 1 84 ? 13.280 6.286 -1.980 1.00 69.75 84 LEU A N 1
ATOM 594 C CA . LEU A 1 84 ? 11.959 5.750 -1.634 1.00 69.75 84 LEU A CA 1
ATOM 595 C C . LEU A 1 84 ? 11.801 5.656 -0.119 1.00 69.75 84 LEU A C 1
ATOM 597 O O . LEU A 1 84 ? 10.723 5.951 0.380 1.00 69.75 84 LEU A O 1
ATOM 601 N N . CYS A 1 85 ? 12.859 5.285 0.603 1.00 66.31 85 CYS A N 1
ATOM 602 C CA . CYS A 1 85 ? 12.842 5.219 2.059 1.00 66.31 85 CYS A CA 1
ATOM 603 C C . CYS A 1 85 ? 12.758 6.624 2.685 1.00 66.31 85 CYS A C 1
ATOM 605 O O . CYS A 1 85 ? 11.973 6.828 3.603 1.00 66.31 85 CYS A O 1
ATOM 607 N N . ASP A 1 86 ? 13.470 7.616 2.138 1.00 68.38 86 ASP A N 1
ATOM 608 C CA . ASP A 1 86 ? 13.388 9.028 2.538 1.00 68.38 86 ASP A CA 1
ATOM 609 C C . ASP A 1 86 ? 12.004 9.627 2.247 1.00 68.38 86 ASP A C 1
ATOM 611 O O . ASP A 1 86 ? 11.435 10.331 3.087 1.00 68.38 86 ASP A O 1
ATOM 615 N N . ALA A 1 87 ? 11.445 9.350 1.063 1.00 66.81 87 ALA A N 1
ATOM 616 C CA . ALA A 1 87 ? 10.095 9.778 0.709 1.00 66.81 87 ALA A CA 1
ATOM 617 C C . ALA A 1 87 ? 9.056 9.116 1.623 1.00 66.81 87 ALA A C 1
ATOM 619 O O . ALA A 1 87 ? 8.258 9.812 2.247 1.00 66.81 87 ALA A O 1
ATOM 620 N N . ALA A 1 88 ? 9.132 7.792 1.780 1.00 68.00 88 ALA A N 1
ATOM 621 C CA . ALA A 1 88 ? 8.258 7.031 2.660 1.00 68.00 88 ALA A CA 1
ATOM 622 C C . ALA A 1 88 ? 8.355 7.520 4.104 1.00 68.00 88 ALA A C 1
ATOM 624 O O . ALA A 1 88 ? 7.328 7.745 4.722 1.00 68.00 88 ALA A O 1
ATOM 625 N N . ALA A 1 89 ? 9.553 7.744 4.644 1.00 68.19 89 ALA A N 1
ATOM 626 C CA . ALA A 1 89 ? 9.738 8.211 6.014 1.00 68.19 89 ALA A CA 1
ATOM 627 C C . ALA A 1 89 ? 9.134 9.605 6.242 1.00 68.19 89 ALA A C 1
ATOM 629 O O . ALA A 1 89 ? 8.491 9.835 7.268 1.00 68.19 89 ALA A O 1
ATOM 630 N N . LYS A 1 90 ? 9.283 10.529 5.281 1.00 71.25 90 LYS A N 1
ATOM 631 C CA . LYS A 1 90 ? 8.622 11.844 5.335 1.00 71.25 90 LYS A CA 1
ATOM 632 C C . LYS A 1 90 ? 7.106 11.727 5.266 1.00 71.25 90 LYS A C 1
ATOM 634 O O . LYS A 1 90 ? 6.418 12.389 6.038 1.00 71.25 90 LYS A O 1
ATOM 639 N N . ASP A 1 91 ? 6.594 10.896 4.366 1.00 70.75 91 ASP A N 1
ATOM 640 C CA . ASP A 1 91 ? 5.155 10.720 4.193 1.00 70.75 91 ASP A CA 1
ATOM 641 C C . ASP A 1 91 ? 4.532 9.951 5.380 1.00 70.75 91 ASP A C 1
ATOM 643 O O . ASP A 1 91 ? 3.431 10.288 5.799 1.00 70.75 91 ASP A O 1
ATOM 647 N N . VAL A 1 92 ? 5.249 8.996 5.992 1.00 69.44 92 VAL A N 1
ATOM 648 C CA . VAL A 1 92 ? 4.898 8.336 7.269 1.00 69.44 92 VAL A CA 1
ATOM 649 C C . VAL A 1 92 ? 4.780 9.365 8.381 1.00 69.44 92 VAL A C 1
ATOM 651 O O . VAL A 1 92 ? 3.779 9.385 9.094 1.00 69.44 92 VAL A O 1
ATOM 654 N N . ALA A 1 93 ? 5.775 10.242 8.518 1.00 68.62 93 ALA A N 1
ATOM 655 C CA . ALA A 1 93 ? 5.743 11.301 9.517 1.00 68.62 93 ALA A CA 1
ATOM 656 C C . ALA A 1 93 ? 4.574 12.272 9.284 1.00 68.62 93 ALA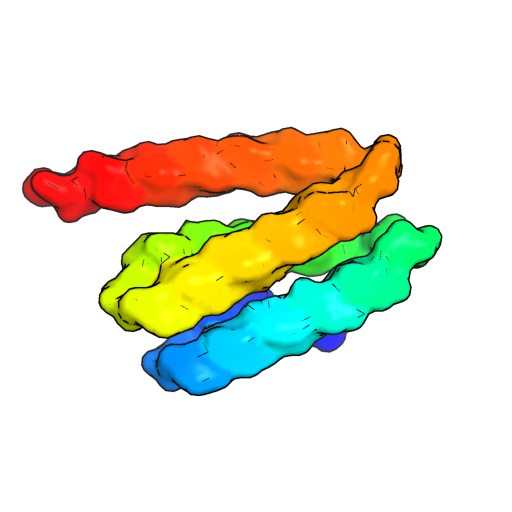 A C 1
ATOM 658 O O . ALA A 1 93 ? 3.923 12.677 10.243 1.00 68.62 93 ALA A O 1
ATOM 659 N N . ALA A 1 94 ? 4.279 12.609 8.025 1.00 69.19 94 ALA A N 1
ATOM 660 C CA . ALA A 1 94 ? 3.147 13.460 7.672 1.00 69.19 94 ALA A CA 1
ATOM 661 C C . ALA A 1 94 ? 1.797 12.784 7.963 1.00 69.19 94 ALA A C 1
ATOM 663 O O . ALA A 1 94 ? 0.936 13.410 8.568 1.00 69.19 94 ALA A O 1
ATOM 664 N N . ALA A 1 95 ? 1.625 11.510 7.599 1.00 67.50 95 ALA A N 1
ATOM 665 C CA . ALA A 1 95 ? 0.398 10.756 7.854 1.00 67.50 95 ALA A CA 1
ATOM 666 C C . ALA A 1 95 ? 0.140 10.556 9.357 1.00 67.50 95 ALA A C 1
ATOM 668 O O . ALA A 1 95 ? -0.996 10.671 9.807 1.00 67.50 95 ALA A O 1
ATOM 669 N N . LEU A 1 96 ? 1.192 10.317 10.149 1.00 64.94 96 LEU A N 1
ATOM 670 C CA . LEU A 1 96 ? 1.100 10.280 11.613 1.00 64.94 96 LEU A CA 1
ATOM 671 C C . LEU A 1 96 ? 0.750 11.649 12.202 1.00 64.94 96 LEU A C 1
ATOM 673 O O . LEU A 1 96 ? -0.058 11.721 13.122 1.00 64.94 96 LEU A O 1
ATOM 677 N N . ALA A 1 97 ? 1.341 12.731 11.688 1.00 70.62 97 ALA A N 1
ATOM 678 C CA . ALA A 1 97 ? 1.023 14.083 12.140 1.00 70.62 97 ALA A CA 1
ATOM 679 C C . ALA A 1 97 ? -0.433 14.474 11.827 1.00 70.62 97 ALA A C 1
ATOM 681 O O . ALA A 1 97 ? -1.077 15.111 12.658 1.00 70.62 97 ALA A O 1
ATOM 682 N N . ASP A 1 98 ? -0.950 14.070 10.665 1.00 66.38 98 ASP A N 1
ATOM 683 C CA . ASP A 1 98 ? -2.338 14.284 10.239 1.00 66.38 98 ASP A CA 1
ATOM 684 C C . ASP A 1 98 ? -3.316 13.471 11.103 1.00 66.38 98 ASP A C 1
ATOM 686 O O . ASP A 1 98 ? -4.227 14.035 11.702 1.00 66.38 98 ASP A O 1
ATOM 690 N N . ALA A 1 99 ? -3.038 12.177 11.308 1.00 60.69 99 ALA A N 1
ATOM 691 C CA . ALA A 1 99 ? -3.839 11.306 12.172 1.00 60.69 99 ALA A CA 1
ATOM 692 C C . ALA A 1 99 ? -3.891 11.781 13.636 1.00 60.69 99 ALA A C 1
ATOM 694 O O . ALA A 1 99 ? -4.894 11.576 14.310 1.00 60.69 99 ALA A O 1
ATOM 695 N N . LEU A 1 100 ? -2.825 12.424 14.126 1.00 62.75 100 LEU A N 1
ATOM 696 C CA . LEU A 1 100 ? -2.785 13.042 15.456 1.00 62.75 100 LEU A CA 1
ATOM 697 C C . LEU A 1 100 ? -3.446 14.431 15.498 1.00 62.75 100 LEU A C 1
ATOM 699 O O . LEU A 1 100 ? -3.748 14.919 16.584 1.00 62.75 100 LEU A O 1
ATOM 703 N N . SER A 1 101 ? -3.643 15.084 14.348 1.00 63.69 101 SER A N 1
ATOM 704 C CA . SER A 1 101 ? -4.266 16.413 14.258 1.00 63.69 101 SER A CA 1
ATOM 705 C C . SER A 1 101 ? -5.787 16.353 14.089 1.00 63.69 101 SER A C 1
ATOM 707 O O . SER A 1 101 ? -6.461 17.286 14.515 1.00 63.69 101 SER A O 1
ATOM 709 N N . ASP A 1 102 ? -6.332 15.271 13.522 1.00 56.69 102 ASP A N 1
ATOM 710 C CA . ASP A 1 102 ? -7.783 15.054 13.345 1.00 56.69 102 ASP A CA 1
ATOM 711 C C . ASP A 1 102 ? -8.516 14.654 14.648 1.00 56.69 102 ASP A C 1
ATOM 713 O O . ASP A 1 102 ? -9.732 14.471 14.668 1.00 56.69 102 ASP A O 1
ATOM 717 N N . GLU A 1 103 ? -7.799 14.539 15.771 1.00 49.34 103 GLU A N 1
ATOM 718 C CA . GLU A 1 103 ? -8.365 14.177 17.079 1.00 49.34 103 GLU A CA 1
ATOM 719 C C . GLU A 1 103 ? -8.901 15.389 17.883 1.00 49.34 103 GLU A C 1
ATOM 721 O O . GLU A 1 103 ? -8.925 15.343 19.116 1.00 49.34 103 GLU A O 1
ATOM 726 N N . HIS A 1 104 ? -9.330 16.479 17.221 1.00 41.31 104 HIS A N 1
ATOM 727 C CA . HIS A 1 104 ? -9.750 17.718 17.898 1.00 41.31 104 HIS A CA 1
ATOM 728 C C . HIS A 1 104 ? -11.071 18.352 17.442 1.00 41.31 104 HIS A C 1
ATOM 730 O O . HIS A 1 104 ? -11.300 18.505 16.224 1.00 41.31 104 HIS A O 1
#